Protein AF-A0A950BZ63-F1 (afdb_monomer_lite)

Structure (mmCIF, N/CA/C/O backbone):
data_AF-A0A950BZ63-F1
#
_entry.id   AF-A0A950BZ63-F1
#
loop_
_atom_site.group_PDB
_atom_site.id
_atom_site.type_symbol
_atom_site.label_atom_id
_atom_site.label_alt_id
_atom_site.label_comp_id
_atom_site.label_asym_id
_atom_site.label_entity_id
_atom_site.label_seq_id
_atom_site.pdbx_PDB_ins_code
_atom_site.Cartn_x
_atom_site.Cartn_y
_atom_site.Cartn_z
_atom_site.occupancy
_atom_site.B_iso_or_equiv
_atom_site.auth_seq_id
_atom_site.auth_comp_id
_atom_site.auth_asym_id
_atom_site.auth_atom_id
_atom_site.pdbx_PDB_model_num
ATOM 1 N N . ILE A 1 1 ? -10.272 1.018 -5.167 1.00 54.53 1 ILE A N 1
ATOM 2 C CA . ILE A 1 1 ? -9.649 1.822 -4.089 1.00 54.53 1 ILE A CA 1
ATOM 3 C C . ILE A 1 1 ? -10.723 2.006 -3.020 1.00 54.53 1 ILE A C 1
ATOM 5 O O . ILE A 1 1 ? -11.879 2.091 -3.411 1.00 54.53 1 ILE A O 1
ATOM 9 N N . ALA A 1 2 ? -10.405 1.909 -1.731 1.00 57.59 2 ALA A N 1
ATOM 10 C CA . ALA A 1 2 ? -11.420 1.942 -0.671 1.00 57.59 2 ALA A CA 1
ATOM 11 C C . ALA A 1 2 ? -11.220 3.217 0.155 1.00 57.59 2 ALA A C 1
ATOM 13 O O . ALA A 1 2 ? -10.138 3.384 0.708 1.00 57.59 2 ALA A O 1
ATOM 14 N N . GLY A 1 3 ? -12.216 4.101 0.152 1.00 63.19 3 GLY A N 1
ATOM 15 C CA . GLY A 1 3 ? -12.274 5.402 0.832 1.00 63.19 3 GLY A CA 1
ATOM 16 C C . GLY A 1 3 ? -13.594 6.095 0.477 1.00 63.19 3 GLY A C 1
ATOM 17 O O . GLY A 1 3 ? -14.301 5.614 -0.418 1.00 63.19 3 GLY A O 1
ATOM 18 N N . TYR A 1 4 ? -13.945 7.183 1.162 1.00 69.38 4 TYR A N 1
ATOM 19 C CA . TYR A 1 4 ? -15.158 7.936 0.835 1.00 69.38 4 TYR A CA 1
ATOM 20 C C . TYR A 1 4 ? -15.020 8.597 -0.556 1.00 69.38 4 TYR A C 1
ATOM 22 O O . TYR A 1 4 ? -13.912 9.003 -0.932 1.00 69.38 4 TYR A O 1
ATOM 30 N N . PRO A 1 5 ? -16.093 8.703 -1.369 1.00 70.12 5 PRO A N 1
ATOM 31 C CA . PRO A 1 5 ? -16.023 9.379 -2.664 1.00 70.12 5 PRO A CA 1
ATOM 32 C C . PRO A 1 5 ? -15.464 10.807 -2.539 1.00 70.12 5 PRO A C 1
ATOM 34 O O . PRO A 1 5 ? -16.020 11.638 -1.831 1.00 70.12 5 PRO A O 1
ATOM 37 N N . GLY A 1 6 ? -14.362 11.093 -3.241 1.00 74.06 6 GLY A N 1
ATOM 38 C CA . GLY A 1 6 ? -13.670 12.391 -3.198 1.00 74.06 6 GLY A CA 1
ATOM 39 C C . GLY A 1 6 ? -12.379 12.407 -2.374 1.00 74.06 6 GLY A C 1
ATOM 40 O O . GLY A 1 6 ? -11.606 13.357 -2.482 1.00 74.06 6 GLY A O 1
ATOM 41 N N . GLU A 1 7 ? -12.090 11.352 -1.613 1.00 77.62 7 GLU A N 1
ATOM 42 C CA . GLU A 1 7 ? -10.810 11.210 -0.919 1.00 77.62 7 GLU A CA 1
ATOM 43 C C . GLU A 1 7 ? -9.725 10.634 -1.838 1.00 77.62 7 GLU A C 1
ATOM 45 O O . GLU A 1 7 ? -10.002 9.922 -2.806 1.00 77.62 7 GLU A O 1
ATOM 50 N N . ALA A 1 8 ? -8.466 10.959 -1.537 1.00 76.31 8 ALA A N 1
ATOM 51 C CA . ALA A 1 8 ? -7.293 10.477 -2.261 1.00 76.31 8 ALA A CA 1
ATOM 52 C C . ALA A 1 8 ? -6.423 9.600 -1.353 1.00 76.31 8 ALA A C 1
ATOM 54 O O . ALA A 1 8 ? -6.423 9.762 -0.137 1.00 76.31 8 ALA A O 1
ATOM 55 N N . ALA A 1 9 ? -5.609 8.709 -1.930 1.00 74.31 9 ALA A N 1
ATOM 56 C CA . ALA A 1 9 ? -4.691 7.871 -1.146 1.00 74.31 9 ALA A CA 1
ATOM 57 C C . ALA A 1 9 ? -3.672 8.701 -0.336 1.00 74.31 9 ALA A C 1
ATOM 59 O O . ALA A 1 9 ? -3.075 8.211 0.616 1.00 74.31 9 ALA A O 1
ATOM 60 N N . THR A 1 10 ? -3.487 9.972 -0.700 1.00 79.31 10 THR A N 1
ATOM 61 C CA . THR A 1 10 ? -2.682 10.958 0.027 1.00 79.31 10 THR A CA 1
ATOM 62 C C . THR A 1 10 ? -3.396 11.562 1.240 1.00 79.31 10 THR A C 1
ATOM 64 O O . THR A 1 10 ? -2.743 12.183 2.072 1.00 79.31 10 THR A O 1
ATOM 67 N N . ALA A 1 11 ? -4.713 11.390 1.369 1.00 82.31 11 ALA A N 1
ATOM 68 C CA . ALA A 1 11 ? -5.539 11.950 2.436 1.00 82.31 11 ALA A CA 1
ATOM 69 C C . ALA A 1 11 ? -5.559 11.039 3.679 1.00 82.31 11 ALA A C 1
ATOM 71 O O . ALA A 1 11 ? -6.620 10.626 4.135 1.00 82.31 11 ALA A O 1
ATOM 72 N N . GLY A 1 12 ? -4.379 10.696 4.209 1.00 74.19 12 GLY A N 1
ATOM 73 C CA . GLY A 1 12 ? -4.248 9.818 5.384 1.00 74.19 12 GLY A CA 1
ATOM 74 C C . GLY A 1 12 ? -4.256 8.321 5.057 1.00 74.19 12 GLY A C 1
ATOM 75 O O . GLY A 1 12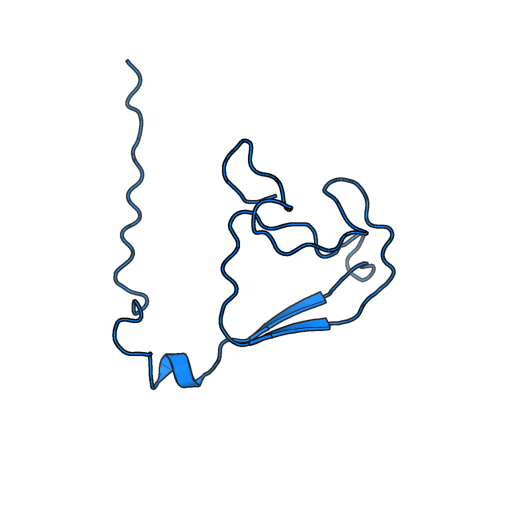 ? -4.692 7.506 5.870 1.00 74.19 12 GLY A O 1
ATOM 76 N N . GLY A 1 13 ? -3.811 7.964 3.851 1.00 83.62 13 GLY A N 1
ATOM 77 C CA . GLY A 1 13 ? -3.652 6.588 3.394 1.00 83.62 13 GLY A CA 1
ATOM 78 C C . GLY A 1 13 ? -2.198 6.135 3.352 1.00 83.62 13 GLY A C 1
ATOM 79 O O . GLY A 1 13 ? -1.277 6.945 3.215 1.00 83.62 13 GLY A O 1
ATOM 80 N N . PHE A 1 14 ? -1.985 4.821 3.412 1.00 86.38 14 PHE A N 1
ATOM 81 C CA . PHE A 1 14 ? -0.695 4.213 3.126 1.00 86.38 14 PHE A CA 1
ATOM 82 C C . PHE A 1 14 ? -0.693 3.681 1.687 1.00 86.38 14 PHE A C 1
ATOM 84 O O . PHE A 1 14 ? -1.597 2.966 1.244 1.00 86.38 14 PHE A O 1
ATOM 91 N N . TYR A 1 15 ? 0.319 4.069 0.910 1.00 88.31 15 TYR A N 1
ATOM 92 C CA . TYR A 1 15 ? 0.392 3.729 -0.507 1.00 88.31 15 TYR A CA 1
ATOM 93 C C . TYR A 1 15 ? 1.831 3.631 -1.003 1.00 88.31 15 TYR A C 1
ATOM 95 O O . TYR A 1 15 ? 2.753 4.249 -0.472 1.00 88.31 15 TYR A O 1
ATOM 103 N N . ASN A 1 16 ? 2.016 2.859 -2.068 1.00 90.06 16 ASN A N 1
ATOM 104 C CA . ASN A 1 16 ? 3.268 2.805 -2.797 1.00 90.06 16 ASN A CA 1
ATOM 105 C C . ASN A 1 16 ? 3.261 3.897 -3.869 1.00 90.06 16 ASN A C 1
ATOM 107 O O . ASN A 1 16 ? 2.479 3.826 -4.812 1.00 90.06 16 ASN A O 1
ATOM 111 N N . ARG A 1 17 ? 4.147 4.893 -3.760 1.00 89.19 17 ARG A N 1
ATOM 112 C CA . ARG A 1 17 ? 4.220 6.020 -4.714 1.00 89.19 17 ARG A CA 1
ATOM 113 C C . ARG A 1 17 ? 4.455 5.610 -6.170 1.00 89.19 17 ARG A C 1
ATOM 115 O O . ARG A 1 17 ? 4.165 6.386 -7.072 1.00 89.19 17 ARG A O 1
ATOM 122 N N . TYR A 1 18 ? 4.990 4.414 -6.400 1.00 90.38 18 TYR A N 1
ATOM 123 C CA . TYR A 1 18 ? 5.233 3.879 -7.739 1.00 90.38 18 TYR A CA 1
ATOM 124 C C . TYR A 1 18 ? 4.037 3.093 -8.288 1.00 90.38 18 TYR A C 1
ATOM 126 O O . TYR A 1 18 ? 4.129 2.522 -9.374 1.00 90.38 18 TYR A O 1
ATOM 134 N N . CYS A 1 19 ? 2.928 3.036 -7.546 1.00 87.50 19 CYS A N 1
ATOM 135 C CA . CYS A 1 19 ? 1.734 2.287 -7.904 1.00 87.50 19 CYS A CA 1
ATOM 136 C C . CYS A 1 19 ? 0.480 3.146 -7.726 1.00 87.50 19 CYS A C 1
ATOM 138 O O . CYS A 1 19 ? 0.295 3.851 -6.739 1.00 87.50 19 CYS A O 1
ATOM 140 N N . ASN A 1 20 ? -0.408 3.078 -8.709 1.00 82.62 20 ASN A N 1
ATOM 141 C CA . ASN A 1 20 ? -1.706 3.740 -8.718 1.00 82.62 20 ASN A CA 1
ATOM 142 C C . ASN A 1 20 ? -2.787 2.750 -9.188 1.00 82.62 20 ASN A C 1
ATOM 144 O O . ASN A 1 20 ? -2.540 1.548 -9.301 1.00 82.62 20 ASN A O 1
ATOM 148 N N . ALA A 1 21 ? -4.004 3.241 -9.438 1.00 73.25 21 ALA A N 1
ATOM 149 C CA . ALA A 1 21 ? -5.130 2.406 -9.860 1.00 73.25 21 ALA A CA 1
ATOM 150 C C . ALA A 1 21 ? -4.892 1.668 -11.193 1.00 73.25 21 ALA A C 1
ATOM 152 O O . ALA A 1 21 ? -5.420 0.577 -11.399 1.00 73.25 21 ALA A O 1
ATOM 153 N N . ASN A 1 22 ? -4.078 2.237 -12.081 1.00 75.69 22 ASN A N 1
ATOM 154 C CA . ASN A 1 22 ? -3.895 1.763 -13.449 1.00 75.69 22 ASN A CA 1
ATOM 155 C C . ASN A 1 22 ? -2.541 1.067 -13.635 1.00 75.69 22 ASN A C 1
ATOM 157 O O . ASN A 1 22 ? -2.471 -0.033 -14.193 1.00 75.69 22 ASN A O 1
ATOM 161 N N . THR A 1 23 ? -1.467 1.674 -13.132 1.00 81.44 23 THR A N 1
ATOM 162 C CA . THR A 1 23 ? -0.081 1.248 -13.356 1.00 81.44 23 THR A CA 1
ATOM 163 C C . THR A 1 23 ? 0.681 1.064 -12.047 1.00 81.44 23 THR A C 1
ATOM 165 O O . THR A 1 23 ? 0.354 1.656 -11.022 1.00 81.44 23 THR A O 1
ATOM 168 N N . CYS A 1 24 ? 1.704 0.213 -12.076 1.00 87.06 24 CYS A N 1
ATOM 169 C CA . CYS A 1 24 ? 2.629 0.009 -10.966 1.00 87.06 24 CYS A CA 1
ATOM 170 C C . CYS A 1 24 ? 4.000 -0.287 -11.570 1.00 87.06 24 CYS A C 1
ATOM 172 O O . CYS A 1 24 ? 4.183 -1.321 -12.207 1.00 87.06 24 CYS A O 1
ATOM 174 N N . THR A 1 25 ? 4.912 0.678 -11.457 1.00 90.19 25 THR A N 1
ATOM 175 C CA . THR A 1 25 ? 6.280 0.609 -11.998 1.00 90.19 25 THR A CA 1
ATOM 176 C C . THR A 1 25 ? 7.296 0.198 -10.940 1.00 90.19 25 THR A C 1
ATOM 178 O O . THR A 1 25 ? 8.486 0.089 -11.231 1.00 90.19 25 THR A O 1
ATOM 181 N N . ALA A 1 26 ? 6.835 -0.056 -9.712 1.00 84.44 26 ALA A N 1
ATOM 182 C CA . ALA A 1 26 ? 7.638 -0.748 -8.722 1.00 84.44 26 ALA A CA 1
ATOM 183 C C . ALA A 1 26 ? 8.059 -2.119 -9.273 1.00 84.44 26 ALA A C 1
ATOM 185 O O . ALA A 1 26 ? 7.255 -2.823 -9.878 1.00 84.44 26 ALA A O 1
ATOM 186 N N . GLY A 1 27 ? 9.303 -2.527 -9.024 1.00 87.38 27 GLY A N 1
ATOM 187 C CA . GLY A 1 27 ? 9.663 -3.942 -9.094 1.00 87.38 27 GLY A CA 1
ATOM 188 C C . GLY A 1 27 ? 9.001 -4.732 -7.958 1.00 87.38 27 GLY A C 1
ATOM 189 O O . GLY A 1 27 ? 8.160 -4.217 -7.219 1.00 87.38 27 GLY A O 1
ATOM 190 N N . ASN A 1 28 ? 9.413 -5.981 -7.772 1.00 89.69 28 ASN A N 1
ATOM 191 C CA . ASN A 1 28 ? 9.117 -6.700 -6.536 1.00 89.69 28 ASN A CA 1
ATOM 192 C C . ASN A 1 28 ? 9.877 -6.028 -5.376 1.00 89.69 28 ASN A C 1
ATOM 194 O O . ASN A 1 28 ? 11.105 -5.966 -5.395 1.00 89.69 28 ASN A O 1
ATOM 198 N N . GLN A 1 29 ? 9.148 -5.500 -4.393 1.00 90.81 29 GLN A N 1
ATOM 199 C CA . GLN A 1 29 ? 9.699 -4.809 -3.221 1.00 90.81 29 GLN A CA 1
ATOM 200 C C . GLN A 1 29 ? 9.682 -5.671 -1.950 1.00 90.81 29 GLN A C 1
ATOM 202 O O . GLN A 1 29 ? 10.012 -5.182 -0.871 1.00 90.81 29 GLN A O 1
ATOM 207 N N . GLY A 1 30 ? 9.324 -6.953 -2.061 1.00 90.44 30 GLY A N 1
ATOM 208 C CA . GLY A 1 30 ? 9.281 -7.892 -0.944 1.00 90.44 30 GLY A CA 1
ATOM 209 C C . GLY A 1 30 ? 8.038 -7.758 -0.063 1.00 90.44 30 GLY A C 1
ATOM 210 O O . GLY A 1 30 ? 6.986 -7.268 -0.482 1.00 90.44 30 GLY A O 1
ATOM 211 N N . ASN A 1 31 ? 8.147 -8.250 1.170 1.00 91.25 31 ASN A N 1
ATOM 212 C CA . ASN A 1 31 ? 7.024 -8.305 2.099 1.00 91.25 31 ASN A CA 1
ATOM 213 C C . ASN A 1 31 ? 6.886 -6.998 2.888 1.00 91.25 31 ASN A C 1
ATOM 215 O O . ASN A 1 31 ? 7.828 -6.557 3.543 1.00 91.25 31 ASN A O 1
ATOM 219 N N . LEU A 1 32 ? 5.681 -6.431 2.888 1.00 90.12 32 LEU A N 1
ATOM 220 C CA . LEU A 1 32 ? 5.261 -5.441 3.872 1.00 90.12 32 LEU A CA 1
ATOM 221 C C . LEU A 1 32 ? 4.565 -6.177 5.016 1.00 90.12 32 LEU A C 1
ATOM 223 O O . LEU A 1 32 ? 3.399 -6.559 4.890 1.00 90.12 32 LEU A O 1
ATOM 227 N N . THR A 1 33 ? 5.281 -6.366 6.119 1.00 90.50 33 THR A N 1
ATOM 228 C CA . THR A 1 33 ? 4.742 -7.010 7.319 1.00 90.50 33 THR A CA 1
ATOM 229 C C . THR A 1 33 ? 4.133 -5.966 8.246 1.00 90.50 33 THR A C 1
ATOM 231 O O . THR A 1 33 ? 4.828 -5.073 8.723 1.00 90.50 33 THR A O 1
ATOM 234 N N . LEU A 1 34 ? 2.837 -6.096 8.519 1.00 86.44 34 LEU A N 1
ATOM 235 C CA . LEU A 1 34 ? 2.112 -5.281 9.490 1.00 86.44 34 LEU A CA 1
ATOM 236 C C . LEU A 1 34 ? 1.699 -6.176 10.660 1.00 86.44 34 LEU A C 1
ATOM 238 O O . LEU A 1 34 ? 0.966 -7.147 10.463 1.00 86.44 34 LEU A O 1
ATOM 242 N N . THR A 1 35 ? 2.159 -5.843 11.865 1.00 83.06 35 THR A N 1
ATOM 243 C CA . THR A 1 35 ? 1.760 -6.524 13.104 1.00 83.06 35 THR A CA 1
ATOM 244 C C . THR A 1 35 ? 0.680 -5.706 13.801 1.00 83.06 35 THR A C 1
ATOM 246 O O . THR A 1 35 ? 0.889 -4.529 14.090 1.00 83.06 35 THR A O 1
ATOM 249 N N . GLY A 1 36 ? -0.472 -6.318 14.078 1.00 78.75 36 GLY A N 1
ATOM 250 C CA . GLY A 1 36 ? -1.615 -5.633 14.684 1.00 78.75 36 GLY A CA 1
ATOM 251 C C . GLY A 1 36 ? -2.575 -5.064 13.638 1.00 78.75 36 GLY A C 1
ATOM 252 O O . GLY A 1 36 ? -3.157 -5.816 12.860 1.00 78.75 36 GLY A O 1
ATOM 253 N N . SER A 1 37 ? -2.805 -3.749 13.641 1.00 74.44 37 SER A N 1
ATOM 254 C CA . SER A 1 37 ? -3.788 -3.092 12.764 1.00 74.44 37 SER A CA 1
ATOM 255 C C . SER A 1 37 ? -3.240 -1.804 12.155 1.00 74.44 37 SER A C 1
ATOM 257 O O . SER A 1 37 ? -2.462 -1.094 12.785 1.00 74.44 37 SER A O 1
ATOM 259 N N . LEU A 1 38 ? -3.675 -1.498 10.931 1.00 79.31 38 LEU A N 1
ATOM 260 C CA . LEU A 1 38 ? -3.402 -0.238 10.245 1.00 79.31 38 LEU A CA 1
ATOM 261 C C . LEU A 1 38 ? -4.743 0.442 9.970 1.00 79.31 38 LEU A C 1
ATOM 263 O O . LEU A 1 38 ? -5.573 -0.119 9.256 1.00 79.31 38 LEU A O 1
ATOM 267 N N . MET A 1 39 ? -4.950 1.620 10.555 1.00 79.06 39 MET A N 1
ATOM 268 C CA . MET A 1 39 ? -6.101 2.468 10.255 1.00 79.06 39 MET A CA 1
ATOM 269 C C . MET A 1 39 ? -5.708 3.437 9.144 1.00 79.06 39 MET A C 1
ATOM 271 O O . MET A 1 39 ? -4.719 4.154 9.266 1.00 79.06 39 MET A O 1
ATOM 275 N N . GLU A 1 40 ? -6.468 3.426 8.055 1.00 81.94 40 GLU A N 1
ATOM 276 C CA . GLU A 1 40 ? -6.243 4.262 6.877 1.00 81.94 40 GLU A CA 1
ATOM 277 C C . GLU A 1 40 ? -7.571 4.920 6.523 1.00 81.94 40 GLU A C 1
ATOM 279 O O . GLU A 1 40 ? -8.598 4.241 6.517 1.00 81.94 40 GLU A O 1
ATOM 284 N N . ASN A 1 41 ? -7.548 6.212 6.201 1.00 82.25 41 ASN A N 1
ATOM 285 C CA . ASN A 1 41 ? -8.746 6.891 5.713 1.00 82.25 41 ASN A CA 1
ATOM 286 C C . ASN A 1 41 ? -9.125 6.377 4.312 1.00 82.25 41 ASN A C 1
ATOM 288 O O . ASN A 1 41 ? -10.242 5.933 4.059 1.00 82.25 41 ASN A O 1
ATOM 292 N N . MET A 1 42 ? -8.127 6.317 3.424 1.00 81.94 42 MET A N 1
ATOM 293 C CA . MET A 1 42 ? -8.245 5.695 2.112 1.00 81.94 42 MET A CA 1
ATOM 294 C C . MET A 1 42 ? -7.073 4.756 1.852 1.00 81.94 42 MET A C 1
ATOM 296 O O . MET A 1 42 ? -5.912 5.152 1.918 1.00 81.94 42 MET A O 1
ATOM 300 N N . ARG A 1 43 ? -7.363 3.513 1.469 1.00 82.62 43 ARG A N 1
ATOM 301 C CA . ARG A 1 43 ? -6.321 2.540 1.123 1.00 82.62 43 ARG A CA 1
ATOM 302 C C . ARG A 1 43 ? -5.771 2.806 -0.274 1.00 82.62 43 ARG A C 1
ATOM 304 O O . ARG A 1 43 ? -6.515 2.695 -1.254 1.00 82.62 43 ARG A O 1
ATOM 311 N N . GLY A 1 44 ? -4.467 3.049 -0.386 1.00 85.25 44 GLY A N 1
ATOM 312 C CA . GLY A 1 44 ? -3.790 3.174 -1.676 1.00 85.25 44 GLY A CA 1
ATOM 313 C C . GLY A 1 44 ? -3.285 1.851 -2.260 1.00 85.25 44 GLY A C 1
ATOM 314 O O . GLY A 1 44 ? -3.365 0.785 -1.646 1.00 85.25 44 GLY A O 1
ATOM 315 N N . ALA A 1 45 ? -2.774 1.909 -3.492 1.00 88.50 45 ALA A N 1
ATOM 316 C CA . ALA A 1 45 ? -2.182 0.747 -4.151 1.00 88.50 45 ALA A CA 1
ATOM 317 C C . ALA A 1 45 ? -0.795 0.454 -3.560 1.00 88.50 45 ALA A C 1
ATOM 319 O O . ALA A 1 45 ? 0.062 1.332 -3.523 1.00 88.50 45 ALA A O 1
ATOM 320 N N . LEU A 1 46 ? -0.566 -0.783 -3.114 1.00 90.44 46 LEU A N 1
ATOM 321 C CA . LEU A 1 46 ? 0.737 -1.236 -2.598 1.00 90.44 46 LEU A CA 1
ATOM 322 C C . LEU A 1 46 ? 1.530 -2.042 -3.620 1.00 90.44 46 LEU A C 1
ATOM 324 O O . LEU A 1 46 ? 2.756 -2.118 -3.549 1.00 90.44 46 LEU A O 1
ATOM 328 N N . GLY A 1 47 ? 0.812 -2.621 -4.570 1.00 90.19 47 GLY A N 1
ATOM 329 C CA . GLY A 1 47 ? 1.316 -3.511 -5.587 1.00 90.19 47 GLY A CA 1
ATOM 330 C C . GLY A 1 47 ? 0.198 -3.919 -6.530 1.00 90.19 47 GLY A C 1
ATOM 331 O O . GLY A 1 47 ? -0.966 -3.558 -6.328 1.00 90.19 47 GLY A O 1
ATOM 332 N N . LYS A 1 48 ? 0.557 -4.667 -7.566 1.00 85.75 48 LYS A N 1
ATOM 333 C CA . LYS A 1 48 ? -0.382 -5.194 -8.554 1.00 85.75 48 LYS A CA 1
ATOM 334 C C . LYS A 1 48 ? -0.040 -6.648 -8.840 1.00 85.75 48 LYS A C 1
ATOM 336 O O . LYS A 1 48 ? 1.125 -6.988 -9.029 1.00 85.75 48 LYS A O 1
ATOM 341 N N . PHE A 1 49 ? -1.068 -7.486 -8.888 1.00 83.75 49 PHE A N 1
ATOM 342 C CA . PHE A 1 49 ? -0.969 -8.837 -9.424 1.00 83.75 49 PHE A CA 1
ATOM 343 C C . PHE A 1 49 ? -1.288 -8.775 -10.918 1.00 83.75 49 PHE A C 1
ATOM 345 O O . PHE A 1 49 ? -2.346 -8.274 -11.302 1.00 83.75 49 PHE A O 1
ATOM 352 N N . PHE A 1 50 ? -0.359 -9.229 -11.757 1.00 77.62 50 PHE A N 1
ATOM 353 C CA . PHE A 1 50 ? -0.557 -9.326 -13.207 1.00 77.62 50 PHE A CA 1
ATOM 354 C C . PHE A 1 50 ? -0.990 -10.735 -13.625 1.00 77.62 50 PHE A C 1
ATOM 356 O O . PHE A 1 50 ? -1.741 -10.891 -14.581 1.00 77.62 50 PHE A O 1
ATOM 363 N N . SER A 1 51 ? -0.525 -11.755 -12.903 1.00 74.44 51 SER A N 1
ATOM 364 C CA . SER A 1 51 ? -0.860 -13.168 -13.100 1.00 74.44 51 SER A CA 1
ATOM 365 C C . SER A 1 51 ? -0.748 -13.914 -11.761 1.00 74.44 51 SER A C 1
ATOM 367 O O . SER A 1 51 ? -0.376 -13.315 -10.750 1.00 74.44 51 SER A O 1
ATOM 369 N N . LEU A 1 52 ? -1.034 -15.222 -11.744 1.00 71.19 52 LEU A N 1
ATOM 370 C CA . LEU A 1 52 ? -0.941 -16.071 -10.543 1.00 71.19 52 LEU A CA 1
ATOM 371 C C . LEU A 1 52 ? 0.434 -1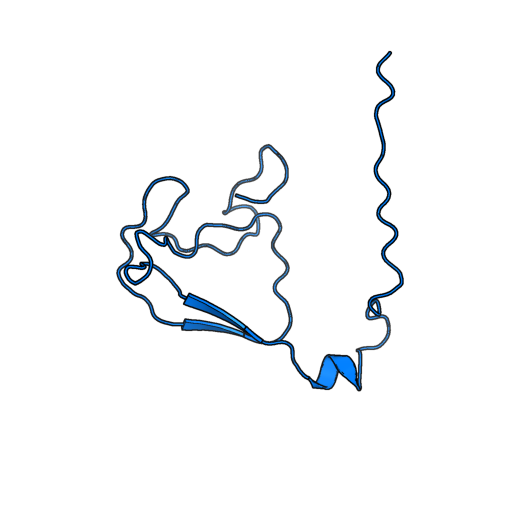6.035 -9.848 1.00 71.19 52 LEU A C 1
ATOM 373 O O . LEU A 1 52 ? 0.507 -16.275 -8.648 1.00 71.19 52 LEU A O 1
ATOM 377 N N . SER A 1 53 ? 1.514 -15.739 -10.576 1.00 68.38 53 SER A N 1
ATOM 378 C CA . SER A 1 53 ? 2.888 -15.743 -10.049 1.00 68.38 53 SER A CA 1
ATOM 379 C C . SER A 1 53 ? 3.650 -14.437 -10.278 1.00 68.38 53 SER A C 1
ATOM 381 O O . SER A 1 53 ? 4.711 -14.234 -9.688 1.00 68.38 53 SER A O 1
ATOM 383 N N . THR A 1 54 ? 3.132 -13.530 -11.110 1.00 77.12 54 THR A N 1
ATOM 384 C CA . THR A 1 54 ? 3.784 -12.252 -11.408 1.00 77.12 54 THR A CA 1
ATOM 385 C C . THR A 1 54 ? 3.112 -11.124 -10.643 1.00 77.12 54 THR A C 1
ATOM 387 O O . THR A 1 54 ? 1.969 -10.747 -10.922 1.00 77.12 54 THR A O 1
ATOM 390 N N . TRP A 1 55 ? 3.853 -10.553 -9.699 1.00 85.12 55 TRP A N 1
ATOM 391 C CA . TRP A 1 55 ? 3.414 -9.424 -8.899 1.00 85.12 55 TRP A CA 1
ATOM 392 C C . TRP A 1 55 ? 4.513 -8.365 -8.796 1.00 85.12 55 TRP A C 1
ATOM 394 O O . TRP A 1 55 ? 5.704 -8.650 -8.931 1.00 85.12 55 TRP A O 1
ATOM 404 N N . VAL A 1 56 ? 4.081 -7.132 -8.573 1.00 90.38 56 VAL A N 1
ATOM 405 C CA . VAL A 1 56 ? 4.925 -5.949 -8.374 1.00 90.38 56 VAL A CA 1
ATOM 406 C C . VAL A 1 56 ? 4.468 -5.180 -7.144 1.00 90.38 56 VAL A C 1
ATOM 408 O O . VAL A 1 56 ? 3.313 -5.309 -6.736 1.00 90.38 56 VAL A O 1
ATOM 411 N N . GLY A 1 57 ? 5.340 -4.345 -6.583 1.00 91.56 57 GLY A N 1
ATOM 412 C CA . GLY A 1 57 ? 5.074 -3.590 -5.359 1.00 91.56 57 GLY A CA 1
ATOM 413 C C . GLY A 1 57 ? 5.389 -4.405 -4.111 1.00 91.56 57 GLY A C 1
ATOM 414 O O . GLY A 1 57 ? 6.416 -5.075 -4.088 1.00 91.56 57 GLY A O 1
ATOM 415 N N . TYR A 1 58 ? 4.536 -4.348 -3.084 1.00 90.69 58 TYR A N 1
ATOM 416 C CA . TYR A 1 58 ? 4.689 -5.100 -1.830 1.00 90.69 58 TYR A CA 1
ATOM 417 C C . TYR A 1 58 ? 3.694 -6.256 -1.700 1.00 90.69 58 TYR A C 1
ATOM 419 O O . TYR A 1 58 ? 2.500 -6.094 -1.958 1.00 90.69 58 TYR A O 1
ATOM 427 N N . ASN A 1 59 ? 4.178 -7.397 -1.211 1.00 87.81 59 ASN A N 1
ATOM 428 C CA . ASN A 1 59 ? 3.338 -8.489 -0.744 1.00 87.81 59 ASN A CA 1
ATOM 429 C C . ASN A 1 59 ? 2.907 -8.166 0.690 1.00 87.81 59 ASN A C 1
ATOM 431 O O . ASN A 1 59 ? 3.740 -8.085 1.595 1.00 87.81 59 ASN A O 1
ATOM 435 N N . ARG A 1 60 ? 1.615 -7.907 0.898 1.00 86.44 60 ARG A N 1
ATOM 436 C CA . ARG A 1 60 ? 1.101 -7.476 2.202 1.00 86.44 60 ARG A CA 1
ATOM 437 C C . ARG A 1 60 ? 0.905 -8.694 3.101 1.00 86.44 60 ARG A C 1
ATOM 439 O O . ARG A 1 60 ? 0.038 -9.521 2.842 1.00 86.44 60 ARG A O 1
ATOM 446 N N . VAL A 1 61 ? 1.671 -8.755 4.183 1.00 88.06 61 VAL A N 1
ATOM 447 C CA . VAL A 1 61 ? 1.561 -9.785 5.218 1.00 88.06 61 VAL A CA 1
ATOM 448 C C . VAL A 1 61 ? 0.981 -9.122 6.463 1.00 88.06 61 VAL A C 1
ATOM 450 O O . VAL A 1 61 ? 1.665 -8.361 7.144 1.00 88.06 61 VAL A O 1
ATOM 453 N N . ILE A 1 62 ? -0.306 -9.350 6.731 1.00 84.12 62 ILE A N 1
ATOM 454 C CA . ILE A 1 62 ? -0.980 -8.822 7.925 1.00 84.12 62 ILE A CA 1
ATOM 455 C C . ILE A 1 62 ? -1.045 -9.944 8.950 1.00 84.12 62 ILE A C 1
ATOM 457 O O . ILE A 1 62 ? -1.743 -10.933 8.735 1.00 84.12 62 ILE A O 1
ATOM 461 N N . ASN A 1 63 ? -0.332 -9.771 10.057 1.00 84.88 63 ASN A N 1
ATOM 462 C CA . ASN A 1 63 ? -0.340 -10.721 11.156 1.00 84.88 63 ASN A CA 1
ATOM 463 C C . ASN A 1 63 ? -1.061 -10.099 12.348 1.00 84.88 63 ASN A C 1
ATOM 465 O O . ASN A 1 63 ? -0.684 -9.026 12.833 1.00 84.88 63 ASN A O 1
ATOM 469 N N . TYR A 1 64 ? -2.079 -10.794 12.845 1.00 76.62 64 TYR A N 1
ATOM 470 C CA . TYR A 1 64 ? -2.651 -10.460 14.140 1.00 76.62 64 TYR A CA 1
ATOM 471 C C . TYR A 1 64 ? -1.627 -10.750 15.232 1.00 76.62 64 TYR A C 1
ATOM 473 O O . TYR A 1 64 ? -0.972 -11.792 15.223 1.00 76.62 64 TYR A O 1
ATOM 481 N N . ASP A 1 65 ? -1.500 -9.827 16.182 1.00 78.50 65 ASP A N 1
ATOM 482 C CA . ASP A 1 65 ? -0.779 -10.118 17.412 1.00 78.50 65 ASP A CA 1
ATOM 483 C C . ASP A 1 65 ? -1.636 -11.089 18.245 1.00 78.50 65 ASP A C 1
ATOM 485 O O . ASP A 1 65 ? -2.735 -10.710 18.663 1.00 78.50 65 ASP A O 1
ATOM 489 N N . PRO A 1 66 ? -1.178 -12.328 18.501 1.00 77.12 66 PRO A N 1
ATOM 490 C CA . PRO A 1 66 ? -1.964 -13.319 19.234 1.00 77.12 66 PRO A CA 1
ATOM 491 C C . PRO A 1 66 ? -2.288 -12.873 20.667 1.00 77.12 66 PRO A C 1
ATOM 493 O O . PRO A 1 66 ? -3.266 -13.340 21.256 1.00 77.12 66 PRO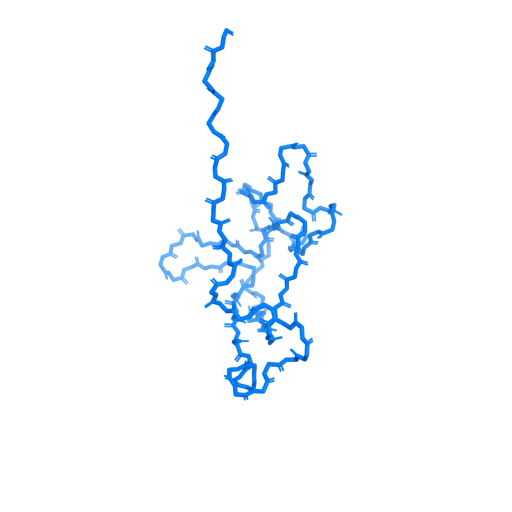 A O 1
ATOM 496 N N . ARG A 1 67 ? -1.519 -11.931 21.233 1.00 79.38 67 ARG A N 1
ATOM 497 C CA . ARG A 1 67 ? -1.805 -11.351 22.551 1.00 79.38 67 ARG A CA 1
ATOM 498 C C . ARG A 1 67 ? -3.117 -10.579 22.554 1.00 79.38 67 ARG A C 1
ATOM 500 O O . ARG A 1 67 ? -3.785 -10.586 23.574 1.00 79.38 67 ARG A O 1
ATOM 507 N N . LEU A 1 68 ? -3.542 -10.001 21.428 1.00 73.00 68 LEU A N 1
ATOM 508 C CA . LEU A 1 68 ? -4.824 -9.291 21.342 1.00 73.00 68 LEU A CA 1
ATOM 509 C C . LEU A 1 68 ? -6.035 -10.218 21.527 1.00 73.00 68 LEU A C 1
ATOM 511 O O . LEU A 1 68 ? -7.094 -9.745 21.925 1.00 73.00 68 LEU A O 1
ATOM 515 N N . GLY A 1 69 ? -5.889 -11.526 21.282 1.00 73.94 69 GLY A N 1
ATOM 516 C CA . GLY A 1 69 ? -6.950 -12.508 21.530 1.00 73.94 69 GLY A CA 1
ATOM 517 C C . GLY A 1 69 ? -7.091 -12.923 23.000 1.00 73.94 69 GLY A C 1
ATOM 518 O O . GLY A 1 69 ? -8.177 -13.297 23.424 1.00 73.94 69 GLY A O 1
ATOM 519 N N . SER A 1 70 ? -6.009 -12.856 23.782 1.00 77.88 70 SER A N 1
ATOM 520 C CA . SER A 1 70 ? -5.986 -13.273 25.199 1.00 77.88 70 SER A CA 1
ATOM 521 C C . SER A 1 70 ? -5.955 -12.102 26.184 1.00 77.88 70 SER A C 1
ATOM 523 O O . SER A 1 70 ? -6.440 -12.219 27.303 1.00 77.88 70 SER A O 1
ATOM 525 N N . HIS A 1 71 ? -5.390 -10.976 25.761 1.00 79.31 71 HIS A N 1
ATOM 526 C CA . HIS A 1 71 ? -5.177 -9.760 26.536 1.00 79.31 71 HIS A CA 1
ATOM 527 C C . HIS A 1 71 ? -5.563 -8.552 25.668 1.00 79.31 71 HIS A C 1
ATOM 529 O O . HIS A 1 71 ? -4.688 -7.784 25.246 1.00 79.31 71 HIS A O 1
ATOM 535 N N . PRO A 1 72 ? -6.857 -8.392 25.332 1.00 73.38 72 PRO A N 1
ATOM 536 C CA . PRO A 1 72 ? -7.297 -7.205 24.618 1.00 73.38 72 PRO A CA 1
ATOM 537 C C . PRO A 1 72 ? -6.985 -5.963 25.471 1.00 73.38 72 PRO A C 1
ATOM 539 O O . PRO A 1 72 ? -7.143 -6.006 26.696 1.00 73.38 72 PRO A O 1
ATOM 542 N N . PRO A 1 73 ? -6.532 -4.851 24.863 1.00 69.75 73 PRO A N 1
ATOM 543 C CA . PRO A 1 73 ? -6.345 -3.616 25.605 1.00 69.75 73 PRO A CA 1
ATOM 544 C C . PRO A 1 73 ? -7.668 -3.192 26.265 1.00 69.75 73 PRO A C 1
ATOM 546 O O . PRO A 1 73 ? -8.742 -3.461 25.712 1.00 69.75 73 PRO A O 1
ATOM 549 N N . PRO A 1 74 ? -7.626 -2.515 27.427 1.00 72.44 74 PRO A N 1
ATOM 550 C CA . PRO A 1 74 ? -8.827 -1.946 28.028 1.00 72.44 74 PRO A CA 1
ATOM 551 C C . PRO A 1 74 ? -9.584 -1.105 26.989 1.00 72.44 74 PRO A C 1
ATOM 553 O O . PRO A 1 74 ? -8.964 -0.323 26.270 1.00 72.44 74 PRO A O 1
ATOM 556 N N . PHE A 1 75 ? -10.906 -1.282 26.894 1.00 67.62 75 PHE A N 1
ATOM 557 C CA . PHE A 1 75 ? -11.793 -0.615 25.920 1.00 67.62 75 PHE A CA 1
ATOM 558 C C . PHE A 1 75 ? -11.625 -1.021 24.447 1.00 67.62 75 PHE A C 1
ATOM 560 O O . PHE A 1 75 ? -12.271 -0.426 23.583 1.00 67.62 75 PHE A O 1
ATOM 567 N N . TYR A 1 76 ? -10.815 -2.035 24.130 1.00 63.56 76 TYR A N 1
ATOM 568 C CA . TYR A 1 76 ? -10.778 -2.559 22.768 1.00 63.56 76 TYR A CA 1
ATOM 569 C C . TYR A 1 76 ? -12.117 -3.237 22.445 1.00 63.56 76 TYR A C 1
ATOM 571 O O . TYR A 1 76 ? -12.562 -4.092 23.218 1.00 63.56 76 TYR A O 1
ATOM 579 N N . PRO A 1 77 ? -12.783 -2.882 21.333 1.00 60.19 77 PRO A N 1
ATOM 580 C CA . PRO A 1 77 ? -14.025 -3.530 20.951 1.00 60.19 77 PRO A CA 1
ATOM 581 C C . PRO A 1 77 ? -13.732 -5.000 20.641 1.00 60.19 77 PRO A C 1
ATOM 583 O O . PRO A 1 77 ? -13.144 -5.335 19.613 1.00 60.19 77 PRO A O 1
ATOM 586 N N . VAL A 1 78 ? -14.136 -5.891 21.547 1.00 59.59 78 VAL A N 1
ATOM 587 C CA . VAL A 1 78 ? -14.215 -7.324 21.258 1.00 59.59 78 VAL A CA 1
ATOM 588 C C . VAL A 1 78 ? -15.171 -7.517 20.082 1.00 59.59 78 VAL A C 1
ATOM 590 O O . VAL A 1 78 ? -16.202 -6.844 19.989 1.00 59.59 78 VAL A O 1
ATOM 593 N N . THR A 1 79 ? -14.797 -8.389 19.144 1.00 55.41 79 THR A N 1
ATOM 594 C CA . THR A 1 79 ? -15.579 -8.721 17.944 1.00 55.41 79 THR A CA 1
ATOM 595 C C . THR A 1 79 ? -16.941 -9.274 18.363 1.00 55.41 79 THR A C 1
ATOM 597 O O . THR A 1 79 ? -17.085 -10.465 18.615 1.00 55.41 79 THR A O 1
ATOM 600 N N . GLY A 1 80 ? -17.913 -8.379 18.514 1.00 50.75 80 GLY A N 1
ATOM 601 C CA . GLY A 1 80 ? -19.250 -8.668 19.033 1.00 50.75 80 GLY A CA 1
ATOM 602 C C . GLY A 1 80 ? -20.144 -7.430 19.162 1.00 50.75 80 GLY A C 1
ATOM 603 O O . GLY A 1 80 ? -21.358 -7.569 19.115 1.00 50.75 80 GLY A O 1
ATOM 604 N N . ASN A 1 81 ? -19.567 -6.222 19.233 1.00 49.81 81 ASN A N 1
ATOM 605 C CA . ASN A 1 81 ? -20.321 -4.963 19.380 1.00 49.81 81 ASN A CA 1
ATOM 606 C C . ASN A 1 81 ? -20.454 -4.129 18.092 1.00 49.81 81 ASN A C 1
ATOM 608 O O . ASN A 1 81 ? -20.803 -2.952 18.159 1.00 49.81 81 ASN A O 1
ATOM 612 N N . TYR A 1 82 ? -20.173 -4.697 16.917 1.00 52.16 82 TYR A N 1
ATOM 613 C CA . TYR A 1 82 ? -20.440 -4.005 15.655 1.00 52.16 82 TYR A CA 1
ATOM 614 C C . TYR A 1 82 ? -21.823 -4.398 15.141 1.00 52.16 82 TYR A C 1
ATOM 616 O O . TYR A 1 82 ? -22.002 -5.477 14.582 1.00 52.16 82 TYR A O 1
ATOM 624 N N . THR A 1 83 ? -22.798 -3.509 15.310 1.00 57.06 83 THR A N 1
ATOM 625 C CA . THR A 1 83 ? -24.070 -3.592 14.589 1.00 57.06 83 THR A CA 1
ATOM 626 C C . THR A 1 83 ? -23.868 -2.940 13.226 1.00 57.06 83 THR A C 1
ATOM 628 O O . THR A 1 83 ? -23.553 -1.753 13.151 1.00 57.06 83 THR A O 1
ATOM 631 N N . ILE A 1 84 ? -24.027 -3.696 12.138 1.00 58.31 84 ILE A N 1
ATOM 632 C CA . ILE A 1 84 ? -24.090 -3.106 10.797 1.00 58.31 84 ILE A CA 1
ATOM 633 C C . ILE A 1 84 ? -25.431 -2.376 10.704 1.00 58.31 84 ILE A C 1
ATOM 635 O O . ILE A 1 84 ? -26.473 -3.006 10.551 1.00 58.31 84 ILE A O 1
ATOM 639 N N . ILE A 1 85 ? -25.406 -1.052 10.841 1.00 60.56 85 ILE A N 1
ATOM 640 C CA . ILE A 1 85 ? -26.572 -0.199 10.605 1.00 60.56 85 ILE A CA 1
ATOM 641 C C . ILE A 1 85 ? -26.482 0.267 9.153 1.00 60.56 85 ILE A C 1
ATOM 643 O O . ILE A 1 85 ? -25.739 1.195 8.836 1.00 60.56 85 ILE A O 1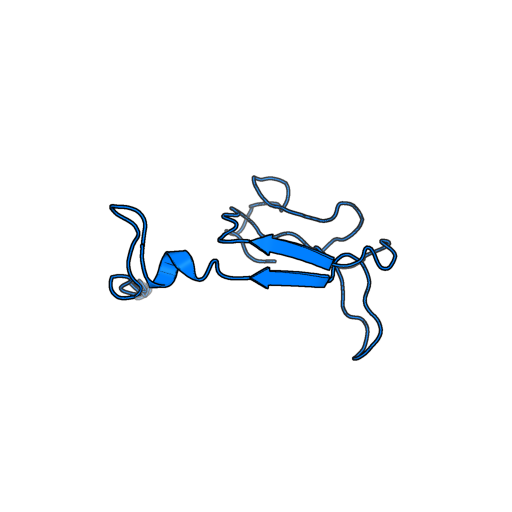
ATOM 647 N N . ALA A 1 86 ? -27.190 -0.420 8.259 1.00 62.47 86 ALA A N 1
ATOM 648 C CA . ALA A 1 86 ? -27.412 0.068 6.905 1.00 62.47 86 ALA A CA 1
ATOM 649 C C . ALA A 1 86 ? -28.633 0.993 6.936 1.00 62.47 86 ALA A C 1
ATOM 651 O O . ALA A 1 86 ? -29.730 0.558 7.281 1.00 62.47 86 ALA A O 1
ATOM 652 N N . TRP A 1 87 ? -28.430 2.270 6.620 1.00 62.75 87 TRP A N 1
ATOM 653 C CA . TRP A 1 87 ? -29.528 3.192 6.354 1.00 62.75 87 TRP A CA 1
ATOM 654 C C . TRP A 1 87 ? -29.922 2.998 4.894 1.00 62.75 87 TRP A C 1
ATOM 656 O O . TRP A 1 87 ? -29.118 3.270 4.004 1.00 62.75 87 TRP A O 1
ATOM 666 N N . ASP A 1 88 ? -31.118 2.462 4.670 1.00 59.88 88 ASP A N 1
ATOM 667 C CA . ASP A 1 88 ? -31.724 2.414 3.345 1.00 59.88 88 ASP A CA 1
ATOM 668 C C . ASP A 1 88 ? -32.476 3.730 3.131 1.00 59.88 88 ASP A C 1
ATOM 670 O O . ASP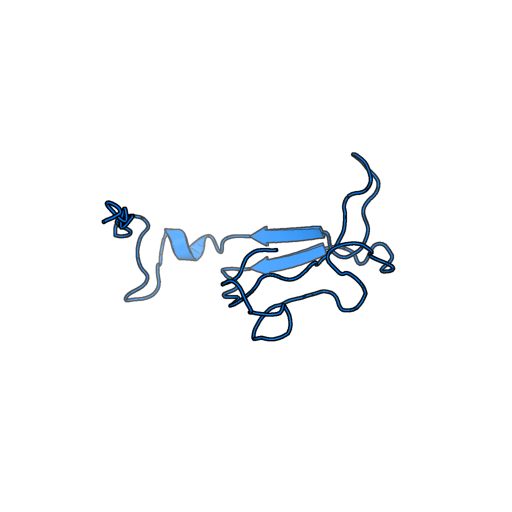 A 1 88 ? -33.367 4.079 3.911 1.00 59.88 88 ASP A O 1
ATOM 674 N N . ASP A 1 89 ? -32.064 4.492 2.121 1.00 67.56 89 ASP A N 1
ATOM 675 C CA . ASP A 1 89 ? -32.806 5.660 1.660 1.00 67.56 89 ASP A CA 1
ATOM 676 C C . ASP A 1 89 ? -34.044 5.139 0.923 1.00 67.56 89 ASP A C 1
ATOM 678 O O . ASP A 1 89 ? -33.977 4.695 -0.225 1.00 67.56 89 ASP A O 1
ATOM 682 N N . GLN A 1 90 ? -35.176 5.116 1.627 1.00 55.00 90 GLN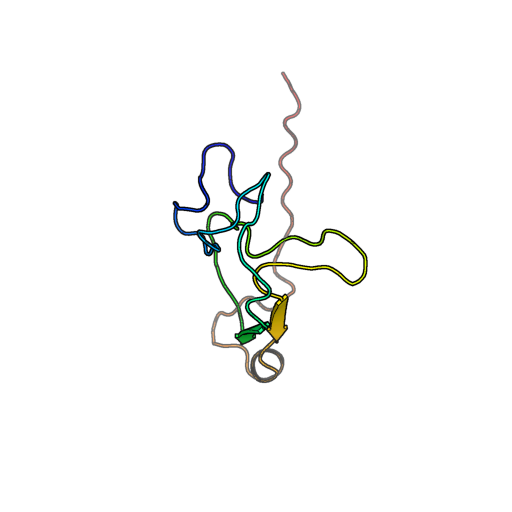 A N 1
ATOM 683 C CA . GLN A 1 90 ? -36.483 4.842 1.043 1.00 55.00 90 GLN A CA 1
ATOM 684 C C . GLN A 1 90 ? -36.876 6.062 0.210 1.00 55.00 90 GLN A C 1
ATOM 686 O O . GLN A 1 90 ? -37.627 6.918 0.678 1.00 55.00 90 GLN A O 1
ATOM 691 N N . GLY A 1 91 ? -36.298 6.135 -0.993 1.00 61.25 91 GLY A N 1
ATOM 692 C CA . GLY A 1 91 ? -36.392 7.264 -1.904 1.00 61.25 91 GLY A CA 1
ATOM 693 C C . GLY A 1 91 ? -37.784 7.890 -1.933 1.00 61.25 91 GLY A C 1
ATOM 694 O O . GLY A 1 91 ? -38.778 7.218 -2.227 1.00 61.25 91 GLY A O 1
ATOM 695 N N . GLN A 1 92 ? -37.821 9.185 -1.622 1.00 44.12 92 GLN A N 1
ATOM 696 C CA . GLN A 1 92 ? -38.953 10.065 -1.898 1.00 44.12 92 GLN A CA 1
ATOM 697 C C . GLN A 1 92 ? -38.708 10.860 -3.175 1.00 44.12 92 GLN A C 1
ATOM 699 O O . GLN A 1 92 ? -37.571 11.350 -3.361 1.00 44.12 92 GLN A O 1
#

Secondary structure (DSSP, 8-state):
-BSSTT--TTTT----TTB-SS-B---EEEEEEEES----SSBPP-EEE-SSS-EEEEEEEEE--THHHHSPPTT---TT------------

Foldseek 3Di:
DDAPPPDDCVNFHDEDPQDFPPDHPAAEPEADEDEADDDGRDYGYQKDDPDPPDIGGHDYHYHYDVCCVVPPDVPDDDPPPDDPDDDDCPDD

Sequence (92 aa):
IAGYPGEAATAGGFYNRYCNANTCTAGNQGNLTLTGSLMENMRGALGKFFSLSTWVGYNRVINYDPRLGSHPPPFYPVTGNYTIIAWDDQGQ

Radius of gyration: 17.38 Å; chains: 1; bounding box: 49×28×42 Å

pLDDT: mean 76.57, std 11.86, range [44.12, 91.56]